Protein AF-A0A846PU51-F1 (afdb_monomer_lite)

Foldseek 3Di:
DDDVQKDADPVRDIGGDDDDDLPVLLVDQDLEAEAEQLQPRPCSVVNVVSCVVSVVVNHYYHYDHDDDPDPVCVVVVD

Structure (mmCIF, N/CA/C/O backbone):
data_AF-A0A846PU51-F1
#
_entry.id   AF-A0A846PU51-F1
#
loop_
_atom_site.group_PDB
_atom_site.id
_atom_site.type_symbol
_atom_site.label_atom_id
_atom_site.label_alt_id
_atom_site.label_comp_id
_atom_site.label_asym_id
_atom_site.label_entity_id
_atom_site.label_seq_id
_atom_site.pdbx_PDB_ins_code
_atom_site.Cartn_x
_atom_site.Cartn_y
_atom_site.Cartn_z
_atom_site.occupancy
_atom_site.B_iso_or_equiv
_atom_site.auth_seq_id
_atom_site.auth_comp_id
_atom_site.auth_asym_id
_atom_site.auth_atom_id
_atom_site.pdbx_PDB_model_num
ATOM 1 N N . GLN A 1 1 ? 19.161 -10.380 -11.454 1.00 46.69 1 GLN A N 1
ATOM 2 C CA . GLN A 1 1 ? 20.216 -9.599 -10.769 1.00 46.69 1 GLN A CA 1
ATOM 3 C C . GLN A 1 1 ? 19.556 -8.952 -9.560 1.00 46.69 1 GLN A C 1
ATOM 5 O O . GLN A 1 1 ? 18.498 -8.368 -9.748 1.00 46.69 1 GLN A O 1
ATOM 10 N N . ALA A 1 2 ? 20.079 -9.145 -8.347 1.00 47.34 2 ALA A N 1
ATOM 11 C CA . ALA A 1 2 ? 19.522 -8.519 -7.146 1.00 47.34 2 ALA A CA 1
ATOM 12 C C . ALA A 1 2 ? 20.302 -7.231 -6.862 1.00 47.34 2 ALA A C 1
ATOM 14 O O . ALA A 1 2 ? 21.502 -7.285 -6.599 1.00 47.34 2 ALA A O 1
ATOM 15 N N . SER A 1 3 ? 19.637 -6.085 -6.975 1.00 66.25 3 SER A N 1
ATOM 16 C CA . SER A 1 3 ? 20.094 -4.817 -6.402 1.00 66.25 3 SER A CA 1
ATOM 17 C C . SER A 1 3 ? 19.371 -4.611 -5.069 1.00 66.25 3 SER A C 1
ATOM 19 O O . SER A 1 3 ? 18.345 -5.242 -4.810 1.00 66.25 3 SER A O 1
ATOM 21 N N . TYR A 1 4 ? 19.922 -3.785 -4.179 1.00 80.00 4 TYR A N 1
ATOM 22 C CA . TYR A 1 4 ? 19.325 -3.528 -2.865 1.00 80.00 4 TYR A CA 1
ATOM 23 C C . TYR A 1 4 ? 17.824 -3.200 -2.984 1.00 80.00 4 TYR A C 1
ATOM 25 O O . TYR A 1 4 ? 17.439 -2.355 -3.790 1.00 80.00 4 TYR A O 1
ATOM 33 N N . ALA A 1 5 ? 16.994 -3.907 -2.208 1.00 88.44 5 ALA A N 1
ATOM 34 C CA . ALA A 1 5 ? 15.532 -3.803 -2.200 1.00 88.44 5 ALA A CA 1
ATOM 35 C C . ALA A 1 5 ? 14.826 -4.042 -3.554 1.00 88.44 5 ALA A C 1
ATOM 37 O O . ALA A 1 5 ? 13.664 -3.675 -3.704 1.00 88.44 5 ALA A O 1
ATOM 38 N N . GLN A 1 6 ? 15.464 -4.673 -4.545 1.00 92.06 6 GLN A N 1
ATOM 39 C CA . GLN A 1 6 ? 14.834 -4.940 -5.839 1.00 92.06 6 GLN A CA 1
ATOM 40 C C . GLN A 1 6 ? 15.123 -6.358 -6.347 1.00 92.06 6 GLN A C 1
ATOM 42 O O . GLN A 1 6 ? 16.267 -6.800 -6.460 1.00 92.06 6 GLN A O 1
ATOM 47 N N . LEU A 1 7 ? 14.054 -7.056 -6.725 1.00 93.88 7 LEU A N 1
ATOM 48 C CA . LEU A 1 7 ? 14.088 -8.365 -7.369 1.00 93.88 7 LEU A CA 1
ATOM 49 C C . LEU A 1 7 ? 13.562 -8.226 -8.796 1.00 93.88 7 LEU A C 1
ATOM 51 O O . LEU A 1 7 ? 12.467 -7.711 -9.007 1.00 93.88 7 LEU A O 1
ATOM 55 N N . VAL A 1 8 ? 14.338 -8.687 -9.778 1.00 94.75 8 VAL A N 1
ATOM 56 C CA . VAL A 1 8 ? 13.970 -8.660 -11.202 1.00 94.75 8 VAL A CA 1
ATOM 57 C C . VAL A 1 8 ? 13.915 -10.085 -11.735 1.00 94.75 8 VAL A C 1
ATOM 59 O O . VAL A 1 8 ? 14.885 -10.838 -11.603 1.00 94.75 8 VAL A O 1
ATOM 62 N N . PHE A 1 9 ? 12.790 -10.436 -12.350 1.00 94.12 9 PHE A N 1
ATOM 63 C CA . PHE A 1 9 ? 12.520 -11.759 -12.904 1.00 94.12 9 PHE A CA 1
ATOM 64 C C . PHE A 1 9 ? 12.853 -11.820 -14.408 1.00 94.12 9 PHE A C 1
ATOM 66 O O . PHE A 1 9 ? 12.804 -10.793 -15.088 1.00 94.12 9 PHE A O 1
ATOM 73 N N . PRO A 1 10 ? 13.143 -13.011 -14.974 1.00 95.81 10 PRO A N 1
ATOM 74 C CA . PRO A 1 10 ? 13.455 -13.163 -16.402 1.00 95.81 10 PRO A CA 1
ATOM 75 C C . PRO A 1 10 ? 12.343 -12.707 -17.357 1.00 95.81 10 PRO A C 1
ATOM 77 O O . PRO A 1 10 ? 12.620 -12.358 -18.498 1.00 95.81 10 PRO A O 1
ATOM 80 N N . ASN A 1 11 ? 11.091 -12.684 -16.893 1.00 95.56 11 ASN A N 1
ATOM 81 C CA . ASN A 1 11 ? 9.937 -12.210 -17.660 1.00 95.56 11 ASN A CA 1
ATOM 82 C C . ASN A 1 11 ? 9.791 -10.671 -17.669 1.00 95.56 11 ASN A C 1
ATOM 84 O O . ASN A 1 11 ? 8.770 -10.161 -18.120 1.00 95.56 11 ASN A O 1
ATOM 88 N N . GLY A 1 12 ? 10.762 -9.933 -17.121 1.00 92.50 12 GLY A N 1
ATOM 89 C CA . GLY A 1 12 ? 10.741 -8.471 -17.037 1.00 92.50 12 GLY A CA 1
ATOM 90 C C . GLY A 1 12 ? 9.930 -7.903 -15.868 1.00 92.50 12 GLY A C 1
ATOM 91 O O . GLY A 1 12 ? 9.954 -6.693 -15.651 1.00 92.50 12 GLY A O 1
ATOM 92 N N . SER A 1 13 ? 9.249 -8.743 -15.080 1.00 93.25 13 SER A N 1
ATOM 93 C CA . SER A 1 13 ? 8.585 -8.295 -13.851 1.00 93.25 13 SER A CA 1
ATOM 94 C C . SER A 1 13 ? 9.613 -7.902 -12.794 1.00 93.25 13 SER A C 1
ATOM 96 O O . SER A 1 13 ? 10.710 -8.466 -12.729 1.00 93.25 13 SER A O 1
ATOM 98 N N . LYS A 1 14 ? 9.243 -6.962 -11.921 1.00 94.12 14 LYS A N 1
ATOM 99 C CA . LYS A 1 14 ? 10.063 -6.586 -10.770 1.00 94.12 14 LYS A CA 1
ATOM 100 C C . LYS A 1 14 ? 9.234 -6.429 -9.504 1.00 94.12 14 LYS A C 1
ATOM 102 O O . LYS A 1 14 ? 8.115 -5.930 -9.553 1.00 94.12 14 LYS A O 1
ATOM 107 N N . ILE A 1 15 ? 9.831 -6.807 -8.381 1.00 94.19 15 ILE A N 1
ATOM 108 C CA . ILE A 1 15 ? 9.397 -6.414 -7.041 1.00 94.19 15 ILE A CA 1
ATOM 109 C C . ILE A 1 15 ? 10.407 -5.383 -6.551 1.00 94.19 15 ILE A C 1
ATOM 111 O O . ILE A 1 15 ? 11.615 -5.597 -6.662 1.00 94.19 15 ILE A O 1
ATOM 115 N N . TRP A 1 16 ? 9.917 -4.257 -6.046 1.00 93.38 16 TRP A N 1
ATOM 116 C CA . TRP A 1 16 ? 10.750 -3.159 -5.579 1.00 93.38 16 TRP A CA 1
ATOM 117 C C . TRP A 1 16 ? 10.243 -2.677 -4.223 1.00 93.38 16 TRP A C 1
ATOM 119 O O . TRP A 1 16 ? 9.109 -2.222 -4.111 1.00 93.38 16 TRP A O 1
ATOM 129 N N . GLY A 1 17 ? 11.086 -2.806 -3.203 1.00 93.06 17 GLY A N 1
ATOM 130 C CA . GLY A 1 17 ? 10.895 -2.177 -1.907 1.00 93.06 17 GLY A CA 1
ATOM 131 C C . GLY A 1 17 ? 11.222 -0.694 -2.013 1.00 93.06 17 GLY A C 1
ATOM 132 O O . GLY A 1 17 ? 12.341 -0.317 -2.366 1.00 93.06 17 GLY A O 1
ATOM 133 N N . ILE A 1 18 ? 10.230 0.134 -1.716 1.00 89.38 18 ILE A N 1
ATOM 134 C CA . ILE A 1 18 ? 10.339 1.590 -1.699 1.00 89.38 18 ILE A CA 1
ATOM 135 C C . ILE A 1 18 ? 10.253 2.076 -0.247 1.00 89.38 18 ILE A C 1
ATOM 137 O O . ILE A 1 18 ? 9.575 1.433 0.557 1.00 89.38 18 ILE A O 1
ATOM 141 N N . PRO A 1 19 ? 10.938 3.170 0.122 1.00 86.38 19 PRO A N 1
ATOM 142 C CA . PRO A 1 19 ? 10.705 3.810 1.410 1.00 86.38 19 PRO A CA 1
ATOM 143 C C . PRO A 1 19 ? 9.268 4.341 1.499 1.00 86.38 19 PRO A C 1
ATOM 145 O O . PRO A 1 19 ? 8.601 4.544 0.481 1.00 86.38 19 PRO A O 1
ATOM 148 N N . GLU A 1 20 ? 8.811 4.577 2.727 1.00 81.00 20 GLU A N 1
ATOM 149 C CA . GLU A 1 20 ? 7.506 5.181 2.989 1.00 81.00 20 GLU A CA 1
ATOM 150 C C . GLU A 1 20 ? 7.386 6.550 2.297 1.00 81.00 20 GLU A C 1
ATOM 152 O O . GLU A 1 20 ? 8.341 7.331 2.258 1.00 81.00 20 GLU A O 1
ATOM 157 N N . GLY A 1 21 ? 6.198 6.850 1.771 1.00 79.31 21 GLY A N 1
ATOM 158 C CA . GLY A 1 21 ? 5.853 8.182 1.289 1.00 79.31 21 GLY A CA 1
ATOM 159 C C . GLY A 1 21 ? 5.218 8.217 -0.106 1.00 79.31 21 GLY A C 1
ATOM 160 O O . GLY A 1 21 ? 5.356 7.293 -0.914 1.00 79.31 21 GLY A O 1
ATOM 161 N N . PRO A 1 22 ? 4.505 9.310 -0.423 1.00 83.50 22 PRO A N 1
ATOM 162 C CA . PRO A 1 22 ? 3.697 9.411 -1.637 1.00 83.50 22 PRO A CA 1
ATOM 163 C C . PRO A 1 22 ? 4.509 9.681 -2.912 1.00 83.50 22 PRO A C 1
ATOM 165 O O . PRO A 1 22 ? 4.038 9.368 -4.006 1.00 83.50 22 PRO A O 1
ATOM 168 N N . ASP A 1 23 ? 5.702 10.271 -2.811 1.00 85.75 23 ASP A N 1
ATOM 169 C CA . ASP A 1 23 ? 6.433 10.795 -3.976 1.00 85.75 23 ASP A CA 1
ATOM 170 C C . ASP A 1 23 ? 6.869 9.694 -4.948 1.00 85.75 23 ASP A C 1
ATOM 172 O O . ASP A 1 23 ? 6.768 9.843 -6.171 1.00 85.75 23 ASP A O 1
ATOM 176 N N . ILE A 1 24 ? 7.293 8.550 -4.409 1.00 85.44 24 ILE A N 1
ATOM 177 C CA . ILE A 1 24 ? 7.719 7.407 -5.218 1.00 85.44 24 ILE A CA 1
ATOM 178 C C . ILE A 1 24 ? 6.514 6.743 -5.885 1.00 85.44 24 ILE A C 1
ATOM 180 O O . ILE A 1 24 ? 6.574 6.432 -7.073 1.00 85.44 24 ILE A O 1
ATOM 184 N N . ILE A 1 25 ? 5.400 6.600 -5.161 1.00 88.25 25 ILE A N 1
ATOM 185 C CA . ILE A 1 25 ? 4.151 6.019 -5.680 1.00 88.25 25 ILE A CA 1
ATOM 186 C C . ILE A 1 25 ? 3.607 6.857 -6.845 1.00 88.25 25 ILE A C 1
ATOM 188 O O . ILE A 1 25 ? 3.155 6.311 -7.848 1.00 88.25 25 ILE A O 1
ATOM 192 N N . ARG A 1 26 ? 3.695 8.191 -6.756 1.00 85.94 26 ARG A N 1
ATOM 193 C CA . ARG A 1 26 ? 3.292 9.093 -7.851 1.00 85.94 26 ARG A CA 1
ATOM 194 C C . ARG A 1 26 ? 4.188 8.965 -9.077 1.00 85.94 26 ARG A C 1
ATOM 196 O O . ARG A 1 26 ? 3.704 9.062 -10.200 1.00 85.94 26 ARG A O 1
ATOM 203 N N . SER A 1 27 ? 5.485 8.782 -8.854 1.00 85.69 27 SER A N 1
ATOM 204 C CA . SER A 1 27 ? 6.488 8.736 -9.922 1.00 85.69 27 SER A CA 1
ATOM 205 C C . SER A 1 27 ? 6.556 7.373 -10.614 1.00 85.69 27 SER A C 1
ATOM 207 O O . SER A 1 27 ? 7.056 7.276 -11.734 1.00 85.69 27 SER A O 1
ATOM 209 N N . TYR A 1 28 ? 6.069 6.314 -9.962 1.00 83.81 28 TYR A N 1
ATOM 210 C CA . TYR A 1 28 ? 6.139 4.951 -10.467 1.00 83.81 28 TYR A CA 1
ATOM 211 C C . TYR A 1 28 ? 4.793 4.227 -10.348 1.00 83.81 28 TYR A C 1
ATOM 213 O O . TYR A 1 28 ? 4.369 3.829 -9.266 1.00 83.81 28 TYR A O 1
ATOM 221 N N . THR A 1 29 ? 4.139 3.994 -11.488 1.00 80.94 29 THR A N 1
ATOM 222 C CA . THR A 1 29 ? 2.902 3.206 -11.559 1.00 80.94 29 THR A CA 1
ATOM 223 C C . THR A 1 29 ? 3.230 1.713 -11.625 1.00 80.94 29 THR A C 1
ATOM 225 O O . THR A 1 29 ? 3.716 1.220 -12.643 1.00 80.94 29 THR A O 1
ATOM 228 N N . GLY A 1 30 ? 2.979 0.993 -10.531 1.00 87.81 30 GLY A N 1
ATOM 229 C CA . GLY A 1 30 ? 3.072 -0.467 -10.482 1.00 87.81 30 GLY A CA 1
ATOM 230 C C . GLY A 1 30 ? 1.760 -1.155 -10.866 1.00 87.81 30 GLY A C 1
ATOM 231 O O . GLY A 1 30 ? 0.701 -0.537 -10.887 1.00 87.81 30 GLY A O 1
ATOM 232 N N . SER A 1 31 ? 1.814 -2.460 -11.134 1.00 94.19 31 SER A N 1
ATOM 233 C CA . SER A 1 31 ? 0.595 -3.276 -11.271 1.00 94.19 31 SER A CA 1
ATOM 234 C C . SER A 1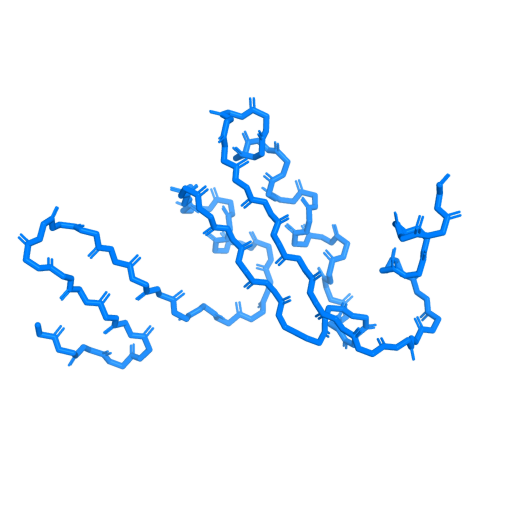 31 ? -0.040 -3.581 -9.911 1.00 94.19 31 SER A C 1
ATOM 236 O O . SER A 1 31 ? -1.256 -3.714 -9.805 1.00 94.19 31 SER A O 1
ATOM 238 N N . ILE A 1 32 ? 0.792 -3.700 -8.872 1.00 95.38 32 ILE A N 1
ATOM 239 C CA . ILE A 1 32 ? 0.394 -3.978 -7.492 1.00 95.38 32 ILE A CA 1
ATOM 240 C C . ILE A 1 32 ? 1.253 -3.111 -6.572 1.00 95.38 32 ILE A C 1
ATOM 242 O O . ILE A 1 32 ? 2.476 -3.078 -6.724 1.00 95.38 32 ILE A O 1
ATOM 246 N N . LEU A 1 33 ? 0.617 -2.447 -5.609 1.00 94.38 33 LEU A N 1
ATOM 247 C CA . LEU A 1 33 ? 1.271 -1.842 -4.454 1.00 94.38 33 LEU A CA 1
ATOM 248 C C . LEU A 1 33 ? 0.878 -2.632 -3.206 1.00 94.38 33 LEU A C 1
ATOM 250 O O . LEU A 1 33 ? -0.309 -2.802 -2.931 1.00 94.38 33 LEU A O 1
ATOM 254 N N . PHE A 1 34 ? 1.877 -3.122 -2.479 1.00 95.25 34 PHE A N 1
ATOM 255 C CA . PHE A 1 34 ? 1.701 -3.868 -1.239 1.00 95.25 34 PHE A CA 1
ATOM 256 C C . PHE A 1 34 ? 2.237 -3.034 -0.075 1.00 95.25 34 PHE A C 1
ATOM 258 O O . PHE A 1 34 ? 3.400 -2.634 -0.107 1.00 95.25 34 PHE A O 1
ATOM 265 N N . SER A 1 35 ? 1.395 -2.762 0.919 1.00 94.00 35 SER A N 1
ATOM 266 C CA . SER A 1 35 ? 1.754 -2.014 2.123 1.00 94.00 35 SER A CA 1
ATOM 267 C C . SER A 1 35 ? 1.571 -2.894 3.358 1.00 94.00 35 SER A C 1
ATOM 269 O O . SER A 1 35 ? 0.468 -3.379 3.615 1.00 94.00 35 SER A O 1
ATOM 271 N N . ASP A 1 36 ? 2.665 -3.112 4.084 1.00 94.44 36 ASP A N 1
ATOM 272 C CA . ASP A 1 36 ? 2.707 -3.877 5.332 1.00 94.44 36 ASP A CA 1
ATOM 273 C C . ASP A 1 36 ? 2.677 -2.933 6.539 1.00 94.44 36 ASP A C 1
ATOM 275 O O . ASP A 1 36 ? 3.204 -1.820 6.466 1.00 94.44 36 ASP A O 1
ATOM 279 N N . GLU A 1 37 ? 2.047 -3.361 7.630 1.00 95.00 37 GLU A N 1
ATOM 280 C CA . GLU A 1 37 ? 1.781 -2.537 8.822 1.00 95.00 37 GLU A CA 1
ATOM 281 C C . GLU A 1 37 ? 1.148 -1.173 8.488 1.00 95.00 37 GLU A C 1
ATOM 283 O O . GLU A 1 37 ? 1.505 -0.120 9.022 1.00 95.00 37 GLU A O 1
ATOM 288 N N . ALA A 1 38 ? 0.182 -1.190 7.566 1.00 94.62 38 ALA A N 1
ATOM 289 C CA . ALA A 1 38 ? -0.469 0.004 7.034 1.00 94.62 38 ALA A CA 1
ATOM 290 C C . ALA A 1 38 ? -1.098 0.921 8.101 1.00 94.62 38 ALA A C 1
ATOM 292 O O . ALA A 1 38 ? -1.135 2.137 7.910 1.00 94.62 38 ALA A O 1
ATOM 293 N N . ALA A 1 39 ? -1.581 0.375 9.220 1.00 95.12 39 ALA A N 1
ATOM 294 C CA . ALA A 1 39 ? -2.175 1.171 10.293 1.00 95.12 39 ALA A CA 1
ATOM 295 C C . ALA A 1 39 ? -1.137 1.996 11.077 1.00 95.12 39 ALA A C 1
ATOM 297 O O . ALA A 1 39 ? -1.500 2.999 11.684 1.00 95.12 39 ALA A O 1
ATOM 298 N N . PHE A 1 40 ? 0.148 1.629 11.004 1.00 94.25 40 PHE A N 1
ATOM 299 C CA . PHE A 1 40 ? 1.245 2.300 11.710 1.00 94.25 40 PHE A CA 1
ATOM 300 C C . PHE A 1 40 ? 2.031 3.281 10.839 1.00 94.25 40 PHE A C 1
ATOM 302 O O . PHE A 1 40 ? 2.883 4.000 11.358 1.00 94.25 40 PHE A O 1
ATOM 309 N N . GLN A 1 41 ? 1.772 3.330 9.529 1.00 92.25 41 GLN A N 1
ATOM 310 C CA . GLN A 1 41 ? 2.452 4.249 8.616 1.00 92.25 41 GLN A CA 1
ATOM 311 C C . GLN A 1 41 ? 1.858 5.664 8.743 1.00 92.25 41 GLN A C 1
ATOM 313 O O . GLN A 1 41 ? 0.707 5.877 8.340 1.00 92.25 41 GLN A O 1
ATOM 318 N N . PRO A 1 42 ? 2.614 6.667 9.237 1.00 90.62 42 PRO A N 1
ATOM 319 C CA . PRO A 1 42 ? 2.096 8.024 9.417 1.00 90.62 42 PRO A CA 1
ATOM 320 C C . PRO A 1 42 ? 1.593 8.656 8.116 1.00 90.62 42 PRO A C 1
ATOM 322 O O . PRO A 1 42 ? 0.680 9.481 8.134 1.00 90.62 42 PRO A O 1
ATOM 325 N N . SER A 1 43 ? 2.175 8.272 6.976 1.00 90.94 43 SER A N 1
ATOM 326 C CA . SER A 1 43 ? 1.803 8.787 5.659 1.00 90.94 43 SER A CA 1
ATOM 327 C C . SER A 1 43 ? 0.877 7.861 4.860 1.00 90.94 43 SER A C 1
ATOM 329 O O . SER A 1 43 ? 0.682 8.088 3.663 1.00 90.94 43 SER A O 1
ATOM 331 N N . PHE A 1 44 ? 0.251 6.860 5.494 1.00 92.94 44 PHE A N 1
ATOM 332 C CA . PHE A 1 44 ? -0.586 5.869 4.806 1.00 92.94 44 PHE A CA 1
ATOM 333 C C . PHE A 1 44 ? -1.718 6.491 3.972 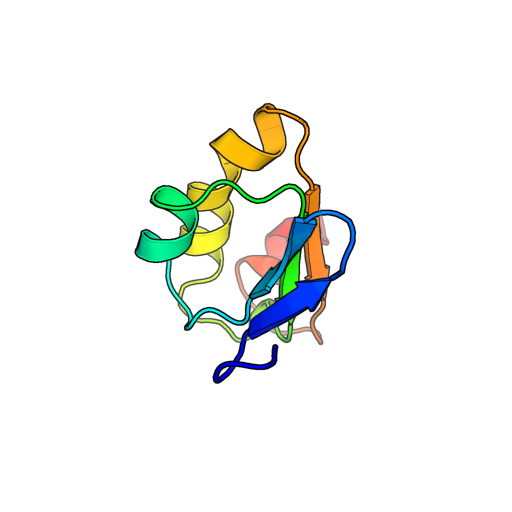1.00 92.94 44 PHE A C 1
ATOM 335 O O . PHE A 1 44 ? -1.903 6.128 2.812 1.00 92.94 44 PHE A O 1
ATOM 342 N N . GLU A 1 45 ? -2.440 7.479 4.511 1.00 94.81 45 GLU A N 1
ATOM 343 C CA . GLU A 1 45 ? -3.513 8.177 3.783 1.00 94.81 45 GLU A CA 1
ATOM 344 C C . GLU A 1 45 ? -2.984 8.890 2.526 1.00 94.81 45 GLU A C 1
ATOM 346 O O . GLU A 1 45 ? -3.595 8.838 1.451 1.00 94.81 45 GLU A O 1
ATOM 351 N N . ALA A 1 46 ? -1.810 9.516 2.630 1.00 94.12 46 ALA A N 1
ATOM 352 C CA . ALA A 1 46 ? -1.164 10.187 1.509 1.00 94.12 46 ALA A CA 1
ATOM 353 C C . ALA A 1 46 ? -0.662 9.182 0.461 1.00 94.12 46 ALA A C 1
ATOM 355 O O . ALA A 1 46 ? -0.822 9.423 -0.739 1.00 94.12 46 ALA A O 1
ATOM 356 N N . ALA A 1 47 ? -0.100 8.051 0.897 1.00 92.12 47 ALA A N 1
ATOM 357 C CA . ALA A 1 47 ? 0.338 6.955 0.038 1.00 92.12 47 ALA A CA 1
ATOM 358 C C . ALA A 1 47 ? -0.842 6.311 -0.711 1.00 92.12 47 ALA A C 1
ATOM 360 O O . ALA A 1 47 ? -0.782 6.143 -1.930 1.00 92.12 47 ALA A O 1
ATOM 361 N N . TYR A 1 48 ? -1.951 6.034 -0.018 1.00 93.31 48 TYR A N 1
ATOM 362 C CA . TYR A 1 48 ? -3.182 5.527 -0.625 1.00 93.31 48 TYR A CA 1
ATOM 363 C C . TYR A 1 48 ? -3.753 6.515 -1.649 1.00 93.31 48 TYR A C 1
ATOM 365 O O . TYR A 1 48 ? -4.044 6.146 -2.787 1.00 93.31 48 TYR A O 1
ATOM 373 N N . THR A 1 49 ? -3.833 7.800 -1.288 1.00 94.44 49 TH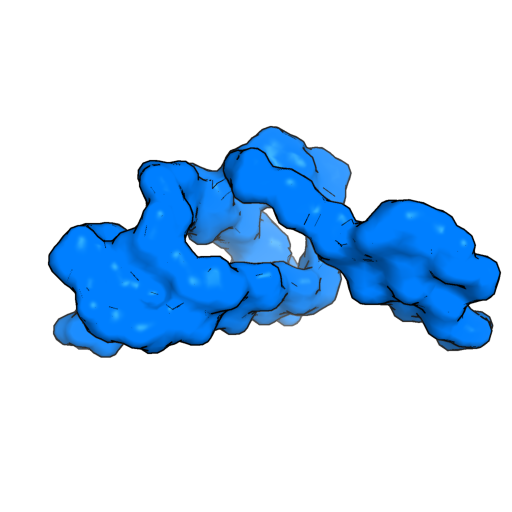R A N 1
ATOM 374 C CA . THR A 1 49 ? -4.305 8.859 -2.192 1.00 94.44 49 THR A CA 1
ATOM 375 C C . THR A 1 49 ? -3.420 8.973 -3.436 1.00 94.44 49 THR A C 1
ATOM 377 O O . THR A 1 49 ? -3.926 9.098 -4.552 1.00 94.44 49 THR A O 1
ATOM 380 N N . ALA A 1 50 ? -2.097 8.884 -3.266 1.00 93.56 50 ALA A N 1
ATOM 381 C CA . ALA A 1 50 ? -1.137 8.859 -4.366 1.00 93.56 50 ALA A CA 1
ATOM 382 C C . ALA A 1 50 ? -1.305 7.634 -5.279 1.00 93.56 50 ALA A C 1
ATOM 384 O O . ALA A 1 50 ? -1.063 7.742 -6.479 1.00 93.56 50 ALA A O 1
ATOM 385 N N . ALA A 1 51 ? -1.751 6.500 -4.736 1.00 93.69 51 ALA A N 1
ATOM 386 C CA . ALA A 1 51 ? -2.001 5.276 -5.488 1.00 93.69 51 ALA A CA 1
ATOM 387 C C . ALA A 1 51 ? -3.352 5.267 -6.230 1.00 93.69 51 ALA A C 1
ATOM 389 O O . ALA A 1 51 ? -3.546 4.436 -7.116 1.00 93.69 51 ALA A O 1
ATOM 390 N N . LEU A 1 52 ? -4.289 6.182 -5.941 1.00 94.25 52 LEU A N 1
ATOM 391 C CA . LEU A 1 52 ? -5.617 6.199 -6.577 1.00 94.25 52 LEU A CA 1
ATOM 392 C C . LEU A 1 52 ? -5.592 6.183 -8.118 1.00 94.25 52 LEU A C 1
ATOM 394 O O . LEU A 1 52 ? -6.402 5.4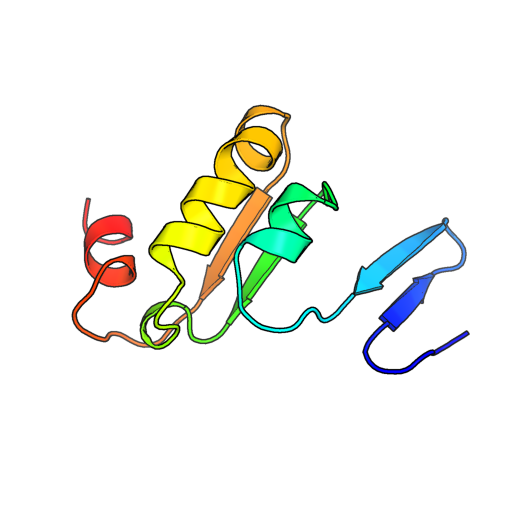53 -8.694 1.00 94.25 52 LEU A O 1
ATOM 398 N N . PRO A 1 53 ? -4.711 6.925 -8.821 1.00 93.31 53 PRO A N 1
ATOM 399 C CA . PRO A 1 53 ? -4.618 6.842 -10.279 1.00 93.31 53 PRO A CA 1
ATOM 400 C C . PRO A 1 53 ? -4.215 5.444 -10.767 1.00 93.31 53 PRO A C 1
ATOM 402 O O . PRO A 1 53 ? -4.794 4.945 -11.728 1.00 93.31 53 PRO A O 1
ATOM 405 N N . MET A 1 54 ? -3.276 4.791 -10.073 1.00 94.06 54 MET A N 1
ATOM 406 C CA . MET A 1 54 ? -2.834 3.423 -10.364 1.00 94.06 54 MET A CA 1
ATOM 407 C C . MET A 1 54 ? -3.977 2.420 -10.162 1.00 94.06 54 MET A C 1
ATOM 409 O O . MET A 1 54 ? -4.227 1.592 -11.034 1.00 94.06 54 MET A O 1
ATOM 413 N N . ILE A 1 55 ? -4.711 2.537 -9.051 1.00 94.31 55 ILE A N 1
ATOM 414 C CA . ILE A 1 55 ? -5.859 1.673 -8.737 1.00 94.31 55 ILE A CA 1
ATOM 415 C C . ILE A 1 55 ? -6.958 1.840 -9.796 1.00 94.31 55 ILE A C 1
ATOM 417 O O . ILE A 1 55 ? -7.451 0.864 -10.356 1.00 94.31 55 ILE A O 1
ATOM 421 N N . LYS A 1 56 ? -7.310 3.087 -10.138 1.00 94.56 56 LYS A N 1
ATOM 422 C CA . LYS A 1 56 ? -8.315 3.389 -11.173 1.00 94.56 56 LYS A CA 1
ATOM 423 C C . LYS A 1 56 ? -7.889 2.936 -12.573 1.00 94.56 56 LYS A C 1
ATOM 425 O O . LYS A 1 56 ? -8.751 2.659 -13.399 1.00 94.56 56 LYS A O 1
ATOM 430 N N . GLY A 1 57 ? -6.585 2.848 -12.830 1.00 93.31 57 GLY A N 1
ATOM 431 C C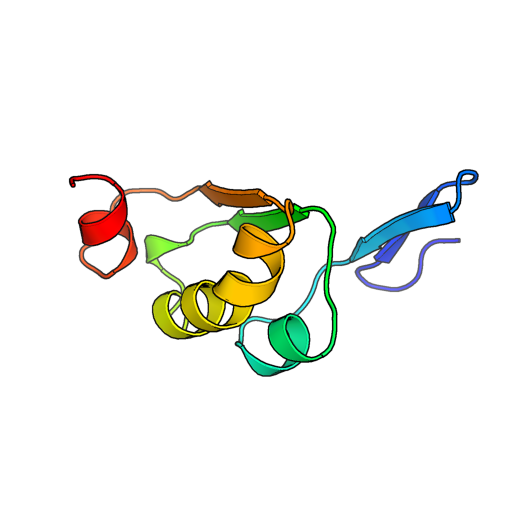A . GLY A 1 57 ? -6.010 2.315 -14.066 1.00 93.31 57 GLY A CA 1
ATOM 432 C C . GLY A 1 57 ? -6.016 0.785 -14.170 1.00 93.31 57 GLY A C 1
ATOM 433 O O . GLY A 1 57 ? -5.504 0.259 -15.153 1.00 93.31 57 GLY A O 1
ATOM 434 N N . GLY A 1 58 ? -6.572 0.072 -13.182 1.00 94.25 58 GLY A N 1
ATOM 435 C CA . GLY A 1 58 ? -6.638 -1.393 -13.146 1.00 94.25 58 GLY A CA 1
ATOM 436 C C . GLY A 1 58 ? -5.559 -2.059 -12.288 1.00 94.25 58 GLY A C 1
ATOM 437 O O . GLY A 1 58 ? -5.504 -3.286 -12.234 1.00 94.25 58 GLY A O 1
ATOM 438 N N . GLY A 1 59 ? -4.709 -1.277 -11.617 1.00 94.56 59 GLY A N 1
ATOM 439 C CA . GLY A 1 59 ? -3.765 -1.787 -10.628 1.00 94.56 59 GLY A CA 1
ATOM 440 C C . GLY A 1 59 ? -4.441 -2.159 -9.307 1.00 94.56 59 GLY A C 1
ATOM 441 O O . GLY A 1 59 ? -5.595 -1.816 -9.048 1.00 94.56 59 GLY A O 1
ATOM 442 N N . GLN A 1 60 ? -3.703 -2.846 -8.440 1.00 95.81 60 GLN A N 1
ATOM 443 C CA . GLN A 1 60 ? -4.192 -3.271 -7.128 1.00 95.81 60 GLN A CA 1
ATOM 444 C C . GLN A 1 60 ? -3.426 -2.583 -6.001 1.00 95.81 60 GLN A C 1
ATOM 446 O O . GLN A 1 60 ? -2.214 -2.391 -6.081 1.00 95.81 60 GLN A O 1
ATOM 451 N N . PHE A 1 61 ? -4.136 -2.251 -4.927 1.00 94.81 61 PHE A N 1
ATOM 452 C CA . PHE A 1 61 ? -3.547 -1.804 -3.671 1.00 94.81 61 PHE A CA 1
ATOM 453 C C . PHE A 1 61 ? -3.928 -2.802 -2.587 1.00 94.81 61 PHE A C 1
ATOM 455 O O . PHE A 1 61 ? -5.111 -3.001 -2.315 1.00 94.81 61 PHE A O 1
ATOM 462 N N . ILE A 1 62 ? -2.927 -3.450 -2.006 1.00 95.81 62 ILE A N 1
ATOM 463 C CA . ILE A 1 62 ? -3.087 -4.459 -0.965 1.00 95.81 62 ILE A CA 1
ATOM 464 C C . ILE A 1 62 ? -2.443 -3.890 0.291 1.00 95.81 62 ILE A C 1
ATOM 466 O O . ILE A 1 62 ? -1.240 -3.646 0.306 1.00 95.81 62 ILE A O 1
ATOM 470 N N . ALA A 1 63 ? -3.240 -3.668 1.330 1.00 95.25 63 ALA A N 1
ATOM 471 C CA . ALA A 1 63 ? -2.744 -3.237 2.629 1.00 95.25 63 ALA A CA 1
ATOM 472 C C . ALA A 1 63 ? -3.080 -4.278 3.688 1.00 95.25 63 ALA A C 1
ATOM 474 O O . ALA A 1 63 ? -4.222 -4.729 3.779 1.00 95.25 63 ALA A O 1
ATOM 475 N N . VAL A 1 64 ? -2.073 -4.643 4.473 1.00 96.06 64 VAL A N 1
ATOM 476 C CA . VAL A 1 64 ? -2.175 -5.591 5.580 1.00 96.06 64 VAL A CA 1
ATOM 477 C C . VAL A 1 64 ? -1.638 -4.898 6.823 1.00 96.06 64 VAL A C 1
ATOM 479 O O . VAL A 1 64 ? -0.658 -4.159 6.753 1.00 96.06 64 VAL A O 1
ATOM 482 N N . SER A 1 65 ? -2.319 -5.075 7.949 1.00 96.31 65 SER A N 1
ATOM 483 C CA . SER A 1 65 ? -1.902 -4.491 9.220 1.00 96.31 65 SER A CA 1
ATOM 484 C C . SER A 1 65 ? -2.574 -5.203 10.381 1.00 96.31 65 SER A C 1
ATOM 486 O O . SER A 1 65 ? -3.660 -5.770 10.226 1.00 96.31 65 SER A O 1
ATOM 488 N N . SER A 1 66 ? -1.962 -5.107 11.558 1.00 95.44 66 SER A N 1
ATOM 489 C CA . SER A 1 66 ? -2.707 -5.238 12.810 1.00 95.44 66 SER A CA 1
ATOM 490 C C . SER A 1 66 ? -3.557 -3.982 13.075 1.00 95.44 66 SER A C 1
ATOM 492 O O . SER A 1 66 ? -3.396 -2.958 12.401 1.00 95.44 66 SER A O 1
ATOM 494 N N . ALA A 1 67 ? -4.525 -4.089 13.989 1.00 93.31 67 ALA A N 1
ATOM 495 C CA . ALA A 1 67 ? -5.463 -3.009 14.284 1.00 93.31 67 ALA A CA 1
ATOM 496 C C . ALA A 1 67 ? -4.790 -1.890 15.091 1.00 93.31 67 ALA A C 1
ATOM 498 O O . ALA A 1 67 ? -4.201 -2.156 16.135 1.00 93.31 67 ALA A O 1
ATOM 499 N N . GLU A 1 68 ? -4.941 -0.654 14.622 1.00 94.50 68 GLU A N 1
ATOM 500 C CA . GLU A 1 68 ? -4.524 0.575 15.300 1.00 94.50 68 GLU A CA 1
ATOM 501 C C . GLU A 1 68 ? -5.477 1.703 14.865 1.00 94.50 68 GLU A C 1
ATOM 503 O O . GLU A 1 68 ? -5.857 1.739 13.683 1.00 94.50 68 GLU A O 1
ATOM 508 N N . PRO A 1 69 ? -5.889 2.614 15.769 1.00 93.44 69 PRO A N 1
ATOM 509 C CA . PRO A 1 69 ? -6.755 3.727 15.405 1.00 93.44 69 PRO A CA 1
ATOM 510 C C . PRO A 1 69 ? -6.143 4.603 14.308 1.00 93.44 69 PRO A C 1
ATOM 512 O O . PRO A 1 69 ? -5.004 5.057 14.419 1.00 93.44 69 PRO A O 1
ATOM 515 N N . GLY A 1 70 ? -6.901 4.900 13.249 1.00 92.62 70 GLY A N 1
ATOM 516 C CA . GLY A 1 70 ? -6.354 5.706 12.155 1.00 92.62 70 GLY A CA 1
ATOM 517 C C . GLY A 1 70 ? -7.084 5.616 10.821 1.00 92.62 70 GLY A C 1
ATOM 518 O O . GLY A 1 70 ? -8.258 5.268 10.728 1.00 92.62 70 GLY A O 1
ATOM 519 N N . PHE A 1 71 ? -6.390 5.987 9.741 1.00 93.94 71 PHE A N 1
ATOM 520 C CA . PHE A 1 71 ? -6.970 5.937 8.393 1.00 93.94 71 PHE A CA 1
ATOM 521 C C . PHE A 1 71 ? -7.240 4.499 7.929 1.00 93.94 71 PHE A C 1
ATOM 523 O O . PHE A 1 71 ? -8.246 4.253 7.268 1.00 93.94 71 PHE A O 1
ATOM 530 N N . PHE A 1 72 ? -6.371 3.552 8.294 1.00 94.50 72 PHE A N 1
ATOM 531 C CA . PHE A 1 72 ? -6.543 2.143 7.940 1.00 94.50 72 PHE A CA 1
ATOM 532 C C . PHE A 1 72 ? -7.818 1.546 8.555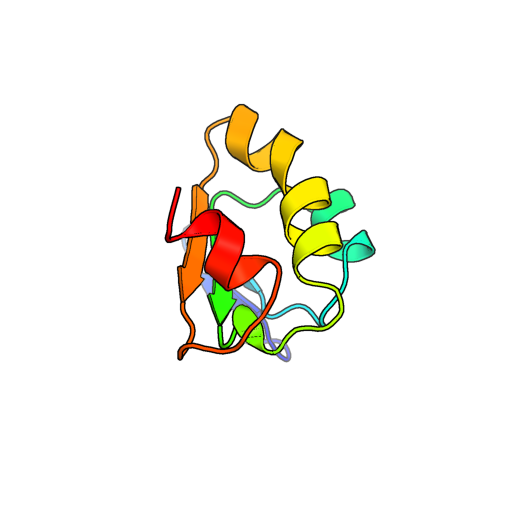 1.00 94.50 72 PHE A C 1
ATOM 534 O O . PHE A 1 72 ? -8.612 0.951 7.832 1.00 94.50 72 PHE A O 1
ATOM 541 N N . GLU A 1 73 ? -8.073 1.793 9.844 1.00 94.88 73 GLU A N 1
ATOM 542 C CA . GLU A 1 73 ? -9.329 1.447 10.534 1.00 94.88 73 GLU A CA 1
ATOM 543 C C . GLU A 1 73 ? -10.553 1.959 9.755 1.00 94.88 73 GLU A C 1
ATOM 545 O O . GLU A 1 73 ? -11.411 1.179 9.343 1.00 94.88 73 GLU A O 1
ATOM 550 N N . LYS A 1 74 ? -10.573 3.257 9.416 1.00 93.75 74 LYS A N 1
ATOM 551 C CA . LYS A 1 74 ? -11.656 3.882 8.631 1.00 93.75 74 LYS A CA 1
ATOM 552 C C . LYS A 1 74 ? -11.842 3.292 7.233 1.00 93.75 74 LYS A C 1
ATOM 554 O O . LYS A 1 74 ? -12.871 3.557 6.614 1.00 93.75 74 LYS A O 1
ATOM 559 N N . MET A 1 75 ? -10.840 2.614 6.680 1.00 90.88 75 MET A N 1
ATOM 560 C CA . MET A 1 75 ? -10.918 1.976 5.366 1.00 90.88 75 MET A CA 1
ATOM 561 C C . MET A 1 75 ? -11.517 0.571 5.463 1.00 90.88 75 MET A C 1
ATOM 563 O O . MET A 1 75 ? -12.255 0.177 4.565 1.00 90.88 75 MET A O 1
ATOM 567 N N . VAL A 1 76 ? -11.196 -0.167 6.530 1.00 90.31 76 VAL A N 1
ATOM 568 C CA . VAL A 1 76 ? -11.627 -1.557 6.737 1.00 90.31 76 VAL A CA 1
ATOM 569 C C . VAL A 1 76 ? -13.040 -1.641 7.317 1.00 90.31 76 VAL A C 1
ATOM 571 O O . VAL A 1 76 ? -13.788 -2.535 6.943 1.00 90.31 76 VAL A O 1
ATOM 574 N N . GLU A 1 77 ? -13.419 -0.717 8.202 1.00 88.88 77 GLU A N 1
ATOM 575 C CA . GLU A 1 77 ? -14.719 -0.736 8.895 1.00 88.88 77 GLU A CA 1
ATOM 576 C C . GLU A 1 77 ? -15.857 -0.021 8.140 1.00 88.88 77 GLU A C 1
ATOM 578 O O . GLU A 1 77 ? -16.943 0.179 8.688 1.00 88.88 77 GLU A O 1
ATOM 583 N N . ARG A 1 78 ? -15.619 0.388 6.891 1.00 59.47 78 ARG A N 1
ATOM 584 C CA . ARG A 1 78 ? -16.651 0.956 6.008 1.00 59.47 78 ARG A CA 1
ATOM 585 C C . ARG A 1 78 ? -17.508 -0.119 5.361 1.00 59.47 78 ARG A C 1
ATOM 587 O O . ARG A 1 78 ? -18.724 0.145 5.229 1.00 59.47 78 ARG A O 1
#

Sequence (78 aa):
QASYAQLVFPNGSKIWGIPEGPDIIRSYTGSILFSDEAAFQPSFEAAYTAALPMIKGGGQFIAVSSAEPGFFEKMVER

Radius of gyration: 13.36 Å; chains: 1; bounding box: 37×24×33 Å

pLDDT: mean 90.14, std 9.31, range [46.69, 96.31]

Secondary structure (DSSP, 8-state):
-EETTEEE-TTS-EEE---SSHHHHHH---SEEEEESGGG-TTHHHHHHHHHHHHHTT-EEEEE----TTHHHHHH--